Protein AF-A0A6G2DBS9-F1 (afdb_monomer)

Foldseek 3Di:
DDPVVVVVVVPDDPDKDKDFDADPVRHTPDIDIDD

Solvent-accessible surface area (backbone atoms only — not comparable to full-atom values): 2352 Å² total; per-residue (Å²): 132,63,66,71,60,51,59,54,60,74,68,58,75,86,65,60,45,74,50,72,45,56,51,98,87,64,51,78,76,45,77,51,76,50,107

Sequence (35 aa):
MNNLIKSKLELLPTSPGCYIHKDKNGTIIYVGKAK

Structure (mmCIF, N/CA/C/O backbone):
data_AF-A0A6G2DBS9-F1
#
_entry.id   AF-A0A6G2DBS9-F1
#
loop_
_atom_site.group_PDB
_atom_site.id
_atom_site.type_symbol
_atom_site.label_atom_id
_atom_site.label_alt_id
_atom_site.label_comp_id
_atom_site.label_asym_id
_atom_site.label_entity_id
_atom_site.label_seq_id
_atom_site.pdbx_PDB_ins_code
_atom_site.Cartn_x
_atom_site.Cartn_y
_atom_site.Cartn_z
_atom_site.occupancy
_atom_site.B_iso_or_equiv
_atom_site.auth_seq_id
_atom_site.auth_comp_id
_atom_site.auth_asym_id
_atom_site.auth_atom_id
_atom_site.pdbx_PDB_model_num
ATOM 1 N N . MET A 1 1 ? 1.204 19.260 -1.132 1.00 62.06 1 MET A N 1
ATOM 2 C CA . MET A 1 1 ? 1.447 17.807 -0.968 1.00 62.06 1 MET A CA 1
ATOM 3 C C . MET A 1 1 ? 2.060 17.583 0.408 1.00 62.06 1 MET A C 1
ATOM 5 O O . MET A 1 1 ? 2.908 18.375 0.787 1.00 62.06 1 MET A O 1
ATOM 9 N N . ASN A 1 2 ? 1.595 16.605 1.191 1.00 90.06 2 ASN A N 1
ATOM 10 C CA . ASN A 1 2 ? 2.111 16.373 2.548 1.00 90.06 2 ASN A CA 1
ATOM 11 C C . ASN A 1 2 ? 3.519 15.749 2.474 1.00 90.06 2 ASN A C 1
ATOM 13 O O . ASN A 1 2 ? 3.678 14.670 1.900 1.00 90.06 2 ASN A O 1
ATOM 17 N N . ASN A 1 3 ? 4.522 16.418 3.050 1.00 93.00 3 ASN A N 1
ATOM 18 C CA . ASN A 1 3 ? 5.925 15.993 2.986 1.00 93.00 3 ASN A CA 1
A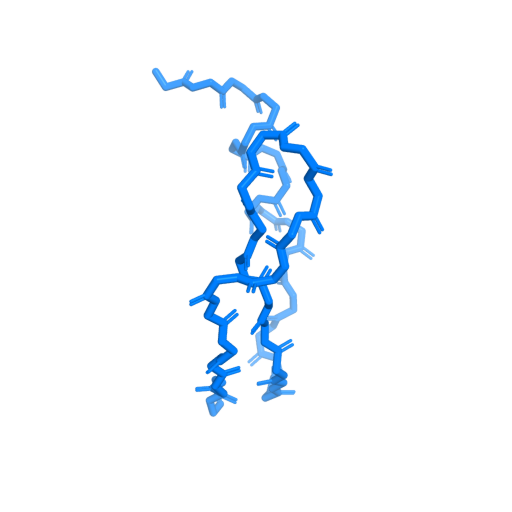TOM 19 C C . ASN A 1 3 ? 6.153 14.603 3.596 1.00 93.00 3 ASN A C 1
ATOM 21 O O . ASN A 1 3 ? 6.924 13.823 3.048 1.00 93.00 3 ASN A O 1
ATOM 25 N N . LEU A 1 4 ? 5.417 14.249 4.656 1.00 89.81 4 LEU A N 1
ATOM 26 C CA . LEU A 1 4 ? 5.499 12.927 5.281 1.00 89.81 4 LEU A CA 1
ATOM 27 C C . LEU A 1 4 ? 5.052 11.815 4.322 1.00 89.81 4 LEU A C 1
ATOM 29 O O . LEU A 1 4 ? 5.668 10.753 4.259 1.00 89.81 4 LEU A O 1
ATOM 33 N N . ILE A 1 5 ? 3.985 12.063 3.557 1.00 89.19 5 ILE A N 1
ATOM 34 C CA . ILE A 1 5 ? 3.487 11.099 2.569 1.00 89.19 5 ILE A CA 1
ATOM 35 C C . ILE A 1 5 ? 4.505 10.951 1.439 1.00 89.19 5 ILE A C 1
ATOM 37 O O . ILE A 1 5 ? 4.794 9.830 1.030 1.00 89.19 5 ILE A O 1
ATOM 41 N N . LYS A 1 6 ? 5.085 12.064 0.973 1.00 93.00 6 LYS A N 1
ATOM 42 C CA . LYS A 1 6 ? 6.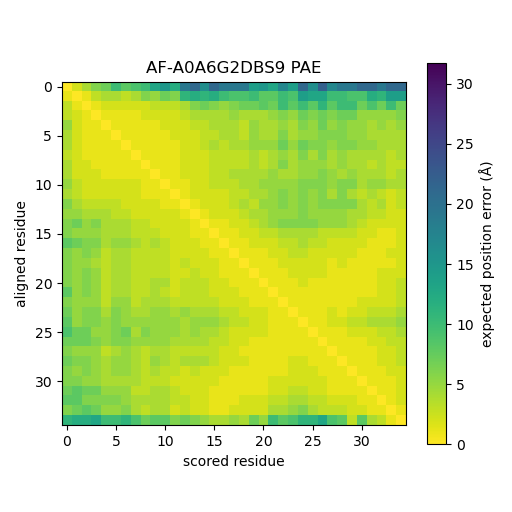085 12.048 -0.098 1.00 93.00 6 LYS A CA 1
ATOM 43 C C . LYS A 1 6 ? 7.311 11.210 0.282 1.00 93.00 6 LYS A C 1
ATOM 45 O O . LYS A 1 6 ? 7.639 10.283 -0.450 1.00 93.00 6 LYS A O 1
ATOM 50 N N . SER A 1 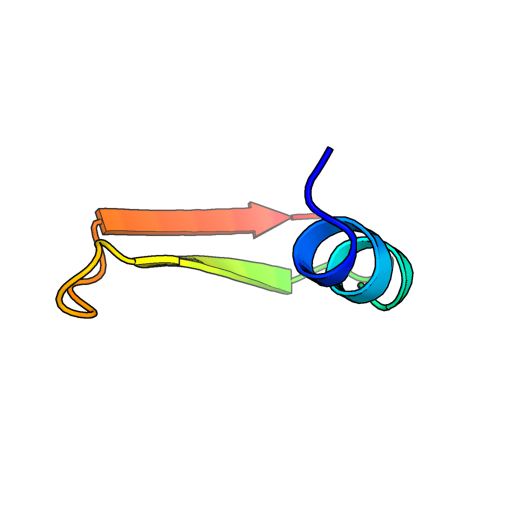7 ? 7.907 11.452 1.452 1.00 94.75 7 SER A N 1
ATOM 51 C CA . SER A 1 7 ? 9.070 10.679 1.915 1.00 94.75 7 SER A CA 1
ATOM 52 C C . SER A 1 7 ? 8.758 9.193 2.090 1.00 94.75 7 SER A C 1
ATOM 54 O O . SER A 1 7 ? 9.601 8.346 1.820 1.00 94.75 7 SER A O 1
ATOM 56 N N . LYS A 1 8 ? 7.535 8.843 2.506 1.00 90.38 8 LYS A N 1
ATOM 57 C CA . LYS A 1 8 ? 7.129 7.437 2.628 1.00 90.38 8 LYS A CA 1
ATOM 58 C C . LYS A 1 8 ? 6.991 6.748 1.269 1.00 90.38 8 LYS A C 1
ATOM 60 O O . LYS A 1 8 ? 7.341 5.578 1.159 1.00 90.38 8 LYS A O 1
ATOM 65 N N . LEU A 1 9 ? 6.480 7.454 0.258 1.00 91.38 9 LEU A N 1
ATOM 66 C CA . LEU A 1 9 ? 6.357 6.927 -1.104 1.00 91.38 9 LEU A CA 1
ATOM 67 C C . LEU A 1 9 ? 7.728 6.678 -1.743 1.00 91.38 9 LEU A C 1
ATOM 69 O O . LEU A 1 9 ? 7.896 5.674 -2.424 1.00 91.38 9 LEU A O 1
ATOM 73 N N . GLU A 1 10 ? 8.705 7.549 -1.485 1.00 94.56 10 GLU A N 1
ATOM 74 C CA . GLU A 1 10 ? 10.079 7.417 -1.997 1.00 94.56 10 GLU A CA 1
ATOM 75 C C . GLU A 1 10 ? 10.811 6.174 -1.458 1.00 94.56 10 GLU A C 1
ATOM 77 O O . GLU A 1 10 ? 11.726 5.676 -2.106 1.00 94.56 10 GLU A O 1
ATOM 82 N N . LEU A 1 11 ? 10.396 5.645 -0.302 1.00 93.25 11 LEU A N 1
ATOM 83 C CA . LEU A 1 11 ? 10.987 4.458 0.329 1.00 93.25 11 LEU A CA 1
ATOM 84 C C . LEU A 1 11 ? 10.314 3.139 -0.080 1.00 93.25 11 LEU A C 1
ATOM 86 O O . LEU A 1 11 ? 10.704 2.079 0.415 1.00 93.25 11 LEU A O 1
ATOM 90 N N . LEU A 1 12 ? 9.274 3.175 -0.917 1.00 9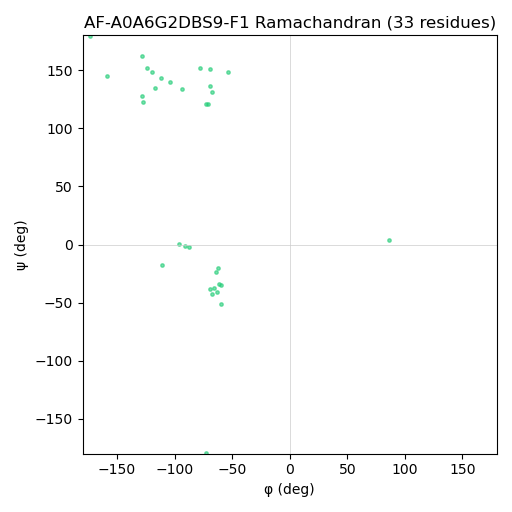3.00 12 LEU A N 1
ATOM 91 C CA . LEU A 1 12 ? 8.564 1.957 -1.293 1.00 93.00 12 LEU A CA 1
ATOM 92 C C . LEU A 1 12 ? 9.439 1.056 -2.181 1.00 93.00 12 LEU A C 1
ATOM 94 O O . LEU A 1 12 ? 10.070 1.543 -3.120 1.00 93.00 12 LEU A O 1
ATOM 98 N N . PRO A 1 13 ? 9.459 -0.264 -1.924 1.00 94.00 13 PRO A N 1
ATOM 99 C CA . PRO A 1 13 ? 10.166 -1.200 -2.783 1.00 94.00 13 PRO A CA 1
ATOM 100 C C . PRO A 1 13 ? 9.463 -1.322 -4.141 1.00 94.00 13 PRO A C 1
ATOM 102 O O . PRO A 1 13 ? 8.243 -1.204 -4.240 1.00 94.00 13 PRO A O 1
ATOM 105 N N . THR A 1 14 ? 10.234 -1.626 -5.183 1.00 93.94 14 THR A N 1
ATOM 106 C CA . THR A 1 14 ? 9.719 -1.915 -6.535 1.00 93.94 14 THR A CA 1
ATOM 107 C C . THR A 1 14 ? 9.358 -3.386 -6.741 1.00 93.94 14 THR A C 1
ATOM 109 O O . THR A 1 14 ? 8.911 -3.768 -7.817 1.00 93.94 14 THR A O 1
ATOM 112 N N . SER A 1 15 ? 9.574 -4.227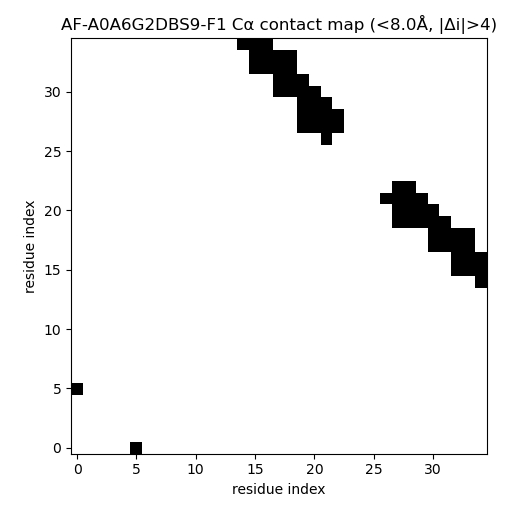 -5.729 1.00 93.31 15 SER A N 1
ATOM 113 C CA . SER A 1 15 ? 9.219 -5.640 -5.766 1.00 93.31 15 SER A CA 1
ATOM 114 C C . SER A 1 15 ? 7.717 -5.850 -5.526 1.00 93.31 15 SER A C 1
ATOM 116 O O . SER A 1 15 ? 7.121 -5.090 -4.755 1.00 93.31 15 SER A O 1
ATOM 118 N N . PRO A 1 16 ? 7.124 -6.931 -6.062 1.00 96.50 16 PRO A N 1
ATOM 119 C CA . PRO A 1 16 ? 5.739 -7.291 -5.790 1.00 96.50 16 PRO A CA 1
ATOM 120 C C . PRO A 1 16 ? 5.430 -7.394 -4.295 1.00 96.50 16 PRO A C 1
ATOM 122 O O . PRO A 1 16 ? 6.260 -7.816 -3.487 1.00 96.50 16 PRO A O 1
ATOM 125 N N . GLY A 1 17 ? 4.194 -7.071 -3.929 1.00 95.25 17 GLY A N 1
ATOM 126 C CA . GLY A 1 17 ? 3.759 -7.088 -2.538 1.00 95.25 17 GLY A CA 1
ATOM 127 C C . GLY A 1 17 ? 2.270 -6.827 -2.376 1.00 95.25 17 GLY A C 1
ATOM 128 O O . GLY A 1 17 ? 1.548 -6.606 -3.346 1.00 95.25 17 GLY A O 1
ATOM 129 N N . CYS A 1 18 ? 1.803 -6.846 -1.132 1.00 95.69 18 CYS A N 1
ATOM 130 C CA . CYS A 1 18 ? 0.436 -6.468 -0.787 1.00 95.69 18 CYS A CA 1
ATOM 131 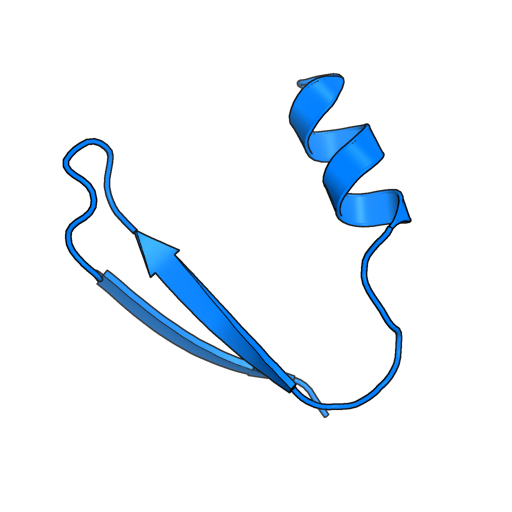C C . CYS A 1 18 ? 0.444 -5.169 0.020 1.00 95.69 18 CYS A C 1
ATOM 133 O O . CYS A 1 18 ? 1.323 -4.956 0.855 1.00 95.69 18 CYS A O 1
ATOM 135 N N . TYR A 1 19 ? -0.551 -4.317 -0.203 1.00 93.69 19 TYR A N 1
ATOM 136 C CA . TYR A 1 19 ? -0.749 -3.081 0.546 1.00 93.69 19 TYR A CA 1
ATOM 137 C C . TYR A 1 19 ? -2.144 -3.039 1.163 1.00 93.69 19 TYR A C 1
ATOM 139 O O . TYR A 1 19 ? -3.093 -3.642 0.662 1.00 93.69 19 TYR A O 1
ATOM 147 N N . ILE A 1 20 ? -2.248 -2.325 2.282 1.00 96.25 20 ILE A N 1
ATOM 148 C CA . ILE A 1 20 ? -3.453 -2.258 3.105 1.00 96.25 20 ILE A CA 1
ATOM 149 C C . ILE A 1 20 ? -3.794 -0.789 3.319 1.00 96.25 20 ILE A C 1
ATOM 151 O O . ILE A 1 20 ? -2.982 -0.041 3.870 1.00 96.25 20 ILE A O 1
ATOM 155 N N . HIS A 1 21 ? -4.999 -0.385 2.928 1.00 95.38 21 HIS A N 1
ATOM 156 C CA . HIS A 1 21 ? -5.541 0.910 3.316 1.00 95.38 21 HIS A CA 1
ATOM 157 C C . HIS A 1 21 ? -6.390 0.756 4.570 1.00 95.38 21 HIS A C 1
ATOM 159 O O . HIS A 1 21 ? -7.216 -0.154 4.683 1.00 95.38 21 HIS A O 1
ATOM 165 N N . LYS A 1 22 ? -6.165 1.671 5.510 1.00 96.62 22 LYS A N 1
ATOM 166 C CA . LYS A 1 22 ? -6.898 1.764 6.766 1.00 96.62 22 LYS A CA 1
ATOM 167 C C . LYS A 1 22 ? -7.589 3.118 6.862 1.00 96.62 22 LYS A C 1
ATOM 169 O O . LYS A 1 22 ? -7.073 4.102 6.330 1.00 96.62 22 LYS A O 1
ATOM 174 N N . ASP A 1 23 ? -8.733 3.158 7.531 1.00 96.25 23 ASP A N 1
ATOM 175 C CA . ASP A 1 23 ? -9.388 4.413 7.895 1.00 96.25 23 ASP A CA 1
ATOM 176 C C . ASP A 1 23 ? -8.637 5.135 9.036 1.00 96.25 23 ASP A C 1
ATOM 178 O O . ASP A 1 23 ? 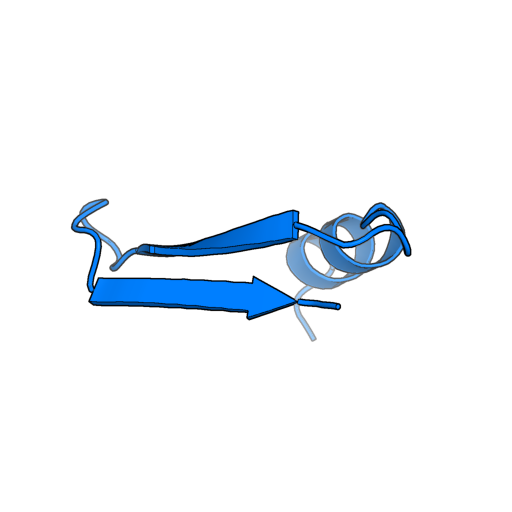-7.617 4.664 9.549 1.00 96.25 23 ASP A O 1
ATOM 182 N 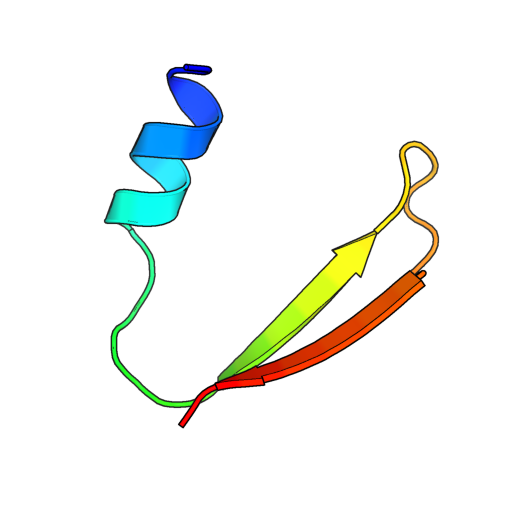N . LYS A 1 24 ? -9.161 6.291 9.463 1.00 95.88 24 LYS 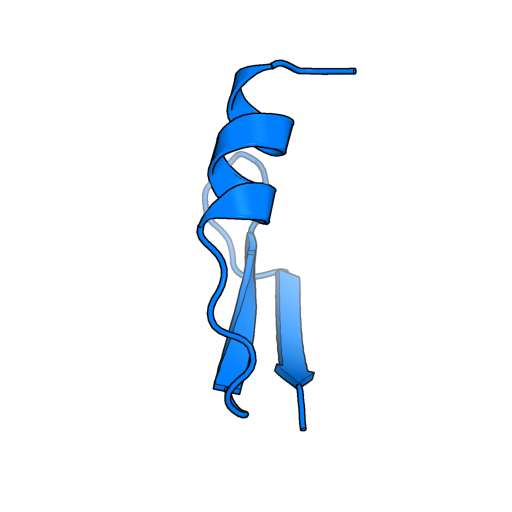A N 1
ATOM 183 C CA . LYS A 1 24 ? -8.595 7.084 10.569 1.00 95.88 24 LYS A CA 1
ATOM 184 C C . LYS A 1 24 ? -8.594 6.367 11.930 1.00 95.88 24 LYS A C 1
ATOM 186 O O . LYS A 1 24 ? -7.841 6.767 12.810 1.00 95.88 24 LYS A O 1
ATOM 191 N N . ASN A 1 25 ? -9.426 5.340 12.100 1.00 97.25 25 ASN A N 1
ATOM 192 C CA . ASN A 1 25 ? -9.542 4.534 13.316 1.00 97.25 25 ASN A CA 1
ATOM 193 C C . ASN A 1 25 ? -8.696 3.246 13.231 1.00 97.25 25 ASN A C 1
ATOM 195 O O . ASN A 1 25 ? -8.680 2.455 14.170 1.00 97.25 25 ASN A O 1
ATOM 199 N N . GLY A 1 26 ? -7.988 3.023 12.118 1.00 95.31 26 GLY A N 1
ATOM 200 C CA . GLY A 1 26 ? -7.163 1.840 11.891 1.00 95.31 26 GLY A CA 1
ATOM 201 C C . GLY A 1 26 ? -7.913 0.634 11.313 1.00 95.31 26 GLY A C 1
ATOM 202 O O . GLY A 1 26 ? -7.285 -0.412 11.116 1.00 95.31 26 GLY A O 1
ATOM 203 N N . THR A 1 27 ? -9.204 0.763 10.996 1.00 98.12 27 THR A N 1
ATOM 204 C CA . THR A 1 27 ? -10.002 -0.299 10.366 1.00 98.12 27 THR A CA 1
ATOM 205 C C . THR A 1 27 ? -9.497 -0.542 8.954 1.00 98.12 27 THR A C 1
ATOM 207 O O . THR A 1 27 ? -9.331 0.404 8.187 1.00 98.12 27 THR A O 1
ATOM 210 N N . ILE A 1 28 ? -9.263 -1.800 8.582 1.00 97.38 28 ILE A N 1
ATOM 211 C CA . ILE A 1 28 ? -8.875 -2.151 7.212 1.00 97.38 28 ILE A CA 1
ATOM 212 C C . ILE A 1 28 ? -10.082 -1.955 6.294 1.00 97.38 28 ILE A C 1
ATOM 214 O O . ILE A 1 28 ? -11.111 -2.594 6.488 1.00 97.38 28 ILE A O 1
ATOM 218 N N . ILE A 1 29 ? -9.933 -1.097 5.287 1.00 97.88 29 ILE A N 1
ATOM 219 C CA . ILE A 1 29 ? -10.991 -0.795 4.311 1.00 97.88 29 ILE A CA 1
ATOM 220 C C . ILE A 1 29 ? -10.679 -1.335 2.914 1.00 97.88 29 ILE A C 1
ATOM 222 O O . ILE A 1 29 ? -11.578 -1.455 2.089 1.00 97.88 29 ILE A O 1
ATOM 226 N N . TYR A 1 30 ? -9.413 -1.660 2.634 1.00 98.00 30 TYR A N 1
ATOM 227 C CA . TYR A 1 30 ? -9.004 -2.232 1.356 1.00 98.00 30 TYR A CA 1
ATOM 228 C C . TYR A 1 30 ? -7.672 -2.974 1.475 1.00 98.00 30 TYR A C 1
ATOM 230 O O . TYR A 1 30 ? -6.765 -2.536 2.189 1.00 98.00 30 TYR A O 1
ATOM 238 N N . VAL A 1 31 ? -7.543 -4.063 0.717 1.00 97.38 31 VAL A N 1
ATOM 239 C CA . VAL A 1 31 ? -6.296 -4.806 0.525 1.00 97.38 31 VAL A CA 1
ATOM 240 C C . VAL A 1 31 ? -6.069 -4.978 -0.971 1.00 97.38 31 VAL A C 1
ATOM 242 O O . VAL A 1 31 ? -6.956 -5.444 -1.683 1.00 97.38 31 VAL A O 1
ATOM 245 N N . GLY A 1 32 ? -4.882 -4.608 -1.445 1.00 96.50 32 GLY A N 1
ATOM 246 C CA . GLY A 1 32 ? -4.488 -4.745 -2.844 1.00 96.50 32 GLY A CA 1
ATOM 247 C C . GLY A 1 32 ? -3.150 -5.454 -2.993 1.00 96.50 32 GLY A C 1
ATOM 248 O O . GLY A 1 32 ? -2.366 -5.536 -2.049 1.00 96.50 32 GLY A O 1
ATOM 249 N N . LYS A 1 33 ? -2.883 -5.949 -4.203 1.00 96.31 33 LYS A N 1
ATOM 250 C CA . LYS A 1 33 ? -1.606 -6.554 -4.592 1.00 96.31 33 LYS A CA 1
ATOM 251 C C . LYS A 1 33 ? -0.963 -5.725 -5.702 1.00 96.31 33 LYS A C 1
ATOM 253 O O . LYS A 1 33 ? -1.639 -5.361 -6.661 1.00 96.31 33 LYS A O 1
ATOM 258 N N . ALA A 1 34 ? 0.328 -5.456 -5.572 1.00 94.44 34 ALA A N 1
ATOM 259 C CA . ALA A 1 34 ? 1.182 -4.895 -6.610 1.00 94.44 34 ALA A CA 1
ATOM 260 C C . ALA A 1 34 ? 2.068 -6.009 -7.193 1.00 94.44 34 ALA A C 1
ATOM 262 O O . ALA A 1 34 ? 2.509 -6.900 -6.457 1.00 94.44 34 ALA A O 1
ATOM 263 N N . LYS A 1 35 ? 2.247 -5.989 -8.517 1.00 86.50 35 LYS A N 1
ATOM 264 C CA . LYS A 1 35 ? 3.174 -6.871 -9.237 1.00 86.50 35 LYS A CA 1
ATOM 265 C C . LYS A 1 35 ? 4.579 -6.296 -9.224 1.00 86.50 35 LYS A C 1
ATOM 267 O O . LYS A 1 35 ? 4.676 -5.054 -9.186 1.00 86.50 35 LYS A O 1
#

Nearest PDB structures (foldseek):
  7vlj-assembly1_B  TM=6.693E-01  e=1.352E+00  Entamoeba histolytica
  8d4i-assembly1_C  TM=6.533E-01  e=2.902E+00  Salmonella enterica subsp. enterica serovar Typhimurium
  8d5r-assembly1_B  TM=6.486E-01  e=2.902E+00  Salmonella enterica subsp. enterica serovar Typhimurium
  5jhf-assembly2_B  TM=5.486E-01  e=3.513E+00  Lachancea thermotolerans CBS 6340
  1ihr-assembly1_A  TM=4.290E-01  e=6.232E+00  Escherichia coli

Radius of gyration: 11.53 Å; Cα contacts (8 Å, |Δi|>4): 31; chains: 1; bounding box: 22×25×23 Å

Organism: Streptococcus pneumoniae (NCBI:txid1313)

Secondary structure (DSSP, 8-state):
--HHHHHHHHT--SS-EEEEEE-TT--EEEEEEE-

pLDDT: mean 93.49, std 6.04, range [62.06, 98.12]

InterPro domains:
  IPR000305 GIY-YIG endonuclease [PS50164] (14-35)
  IPR035901 GIY-YIG endonuclease superfamily [G3DSA:3.40.1440.10] (1-35)
  IPR035901 GIY-YIG endonuclease superfamily [SSF82771] (15-35)

Mean predicted aligned error: 3.69 Å